Protein AF-A0A5E4LZQ3-F1 (afdb_monomer_lite)

Organism: NCBI:txid506608

pLDDT: mean 71.63, std 17.3, range [43.78, 96.38]

Radius of gyration: 29.78 Å; chains: 1; bounding box: 68×43×63 Å

Secondary structure (DSSP, 8-state):
------PPPPHHHHHHHHHHHHHHHHHHHHIIIIITHHHHHHHHHHHHHHHHHHHHHHHHHT-TTTTS----GGGS--------TTTTHHHHSGGG-GGGGSTT-----

Foldseek 3Di:
DDDDPDDDDDPVRVVVVVVVVVVVVVCVVCCVVPPVCVVVVVVVVVVVVVVVVVVVVVVVVVPPVVPDPPPPCVPPDPDPPPPPVCPCVCVVPPVNVCVCVDPPDPPDD

Sequence (109 aa):
MSTTPRAAPSVSADRNYRRRCEQEYKASDEWNSKWSWMLDINNERNRKINEVKKLYHDSMVKKDDADNLSLDFSRMPSYPDTTYKEVGWLSSLPEFQLEIFGPDVKRWC

Structure (mmCIF, N/CA/C/O backbone):
data_AF-A0A5E4LZQ3-F1
#
_entry.id   AF-A0A5E4LZQ3-F1
#
loop_
_atom_site.group_PDB
_atom_site.id
_atom_site.type_symbol
_atom_site.label_atom_id
_atom_site.label_alt_id
_atom_site.label_comp_id
_atom_site.label_asym_id
_atom_site.label_entity_id
_atom_site.label_seq_id
_atom_site.pdbx_PDB_ins_code
_atom_site.Cartn_x
_atom_site.Cartn_y
_atom_site.Cartn_z
_atom_site.occupancy
_atom_site.B_iso_or_equiv
_atom_site.auth_seq_id
_atom_site.auth_comp_id
_atom_site.auth_asym_id
_atom_site.auth_atom_id
_atom_site.pdbx_PDB_model_num
ATOM 1 N N . MET A 1 1 ? 45.379 21.189 -10.044 1.00 43.78 1 MET A N 1
ATOM 2 C CA . MET A 1 1 ? 43.985 20.705 -9.966 1.00 43.78 1 MET A CA 1
ATOM 3 C C . MET A 1 1 ? 43.844 19.570 -10.971 1.00 43.78 1 MET A C 1
ATOM 5 O O . MET A 1 1 ? 43.777 19.851 -12.157 1.00 43.78 1 MET A O 1
ATOM 9 N N . SER A 1 2 ? 43.919 18.310 -10.532 1.00 47.47 2 SER A N 1
ATOM 10 C CA . SER A 1 2 ? 43.730 17.155 -11.426 1.00 47.47 2 SER A CA 1
ATOM 11 C C . SER A 1 2 ? 42.247 16.836 -11.529 1.00 47.47 2 SER A C 1
ATOM 13 O O . SER A 1 2 ? 41.639 16.402 -10.556 1.00 47.47 2 SER A O 1
ATOM 15 N N . THR A 1 3 ? 41.665 17.053 -12.702 1.00 59.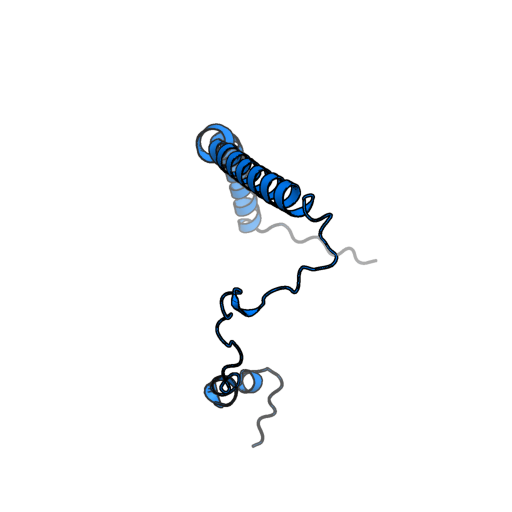72 3 THR A N 1
ATOM 16 C CA . THR A 1 3 ? 40.351 16.524 -13.065 1.00 59.72 3 THR A CA 1
ATOM 17 C C . THR A 1 3 ? 40.530 15.084 -13.527 1.00 59.72 3 THR A C 1
ATOM 19 O O . THR A 1 3 ? 40.944 14.817 -14.653 1.00 59.72 3 THR A O 1
ATOM 22 N N . THR A 1 4 ? 40.258 14.130 -12.641 1.00 58.34 4 THR A N 1
ATOM 23 C CA . THR A 1 4 ? 40.211 12.711 -13.004 1.00 58.34 4 THR A CA 1
ATOM 24 C C . THR A 1 4 ? 39.118 12.513 -14.064 1.00 58.34 4 THR A C 1
ATOM 26 O O . THR A 1 4 ? 37.978 12.924 -13.823 1.00 58.34 4 THR A O 1
ATOM 29 N N . PRO A 1 5 ? 39.410 11.920 -15.236 1.00 61.56 5 PRO A N 1
ATOM 30 C CA . PRO A 1 5 ? 38.388 11.688 -16.245 1.00 61.56 5 PRO A CA 1
ATOM 31 C C . PRO A 1 5 ? 37.353 10.704 -15.692 1.00 61.56 5 PRO A C 1
ATOM 33 O O . PRO A 1 5 ? 37.690 9.621 -15.210 1.00 61.56 5 PRO A O 1
ATOM 36 N N . ARG A 1 6 ? 36.077 11.102 -15.729 1.00 63.44 6 ARG A N 1
ATOM 37 C CA . ARG A 1 6 ? 34.948 10.264 -15.314 1.00 63.44 6 ARG A CA 1
ATOM 38 C C . ARG A 1 6 ? 34.942 9.015 -16.194 1.00 63.44 6 ARG A C 1
ATOM 40 O O . ARG A 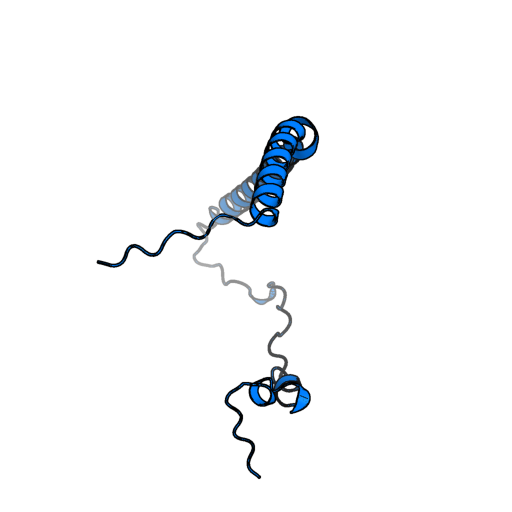1 6 ? 34.781 9.128 -17.406 1.00 63.44 6 ARG A O 1
ATOM 47 N N . ALA A 1 7 ? 35.154 7.848 -15.587 1.00 66.06 7 ALA A N 1
ATOM 48 C CA . ALA A 1 7 ? 35.163 6.576 -16.298 1.00 66.06 7 ALA A CA 1
ATOM 49 C C . ALA A 1 7 ? 33.878 6.425 -17.128 1.00 66.06 7 ALA A C 1
ATOM 51 O O . ALA A 1 7 ? 32.777 6.673 -16.624 1.00 66.06 7 ALA A O 1
ATOM 52 N N . ALA A 1 8 ? 34.027 6.053 -18.401 1.00 66.31 8 ALA A N 1
ATOM 53 C CA . ALA A 1 8 ? 32.893 5.818 -19.282 1.00 66.31 8 ALA A CA 1
ATOM 54 C C . ALA A 1 8 ? 32.010 4.702 -18.691 1.00 66.31 8 ALA A C 1
ATOM 56 O O . ALA A 1 8 ? 32.547 3.701 -18.203 1.00 66.31 8 ALA A O 1
ATOM 57 N N . PRO A 1 9 ? 30.673 4.856 -18.696 1.00 65.12 9 PRO A N 1
ATOM 58 C CA . PRO A 1 9 ? 29.787 3.823 -18.180 1.00 65.12 9 PRO A CA 1
ATOM 59 C C . PRO A 1 9 ? 30.012 2.522 -18.956 1.00 65.12 9 PRO A C 1
ATOM 61 O O . PRO A 1 9 ? 30.090 2.519 -20.185 1.00 65.12 9 PRO A O 1
ATOM 64 N N . SER A 1 10 ? 30.142 1.407 -18.235 1.00 75.50 10 SER A N 1
ATOM 65 C CA . SER A 1 10 ? 30.283 0.096 -18.864 1.00 75.50 10 SER A CA 1
ATOM 66 C C . SER A 1 10 ? 29.041 -0.221 -19.705 1.00 75.50 10 SER A C 1
ATOM 68 O O . SER A 1 10 ? 27.922 0.161 -19.360 1.00 75.50 10 SER A O 1
ATOM 70 N N . VAL A 1 11 ? 29.206 -0.993 -20.782 1.00 73.56 11 VAL A N 1
ATOM 71 C CA . VAL A 1 11 ? 28.086 -1.461 -21.628 1.00 73.56 11 VAL A CA 1
ATOM 72 C C . VAL A 1 11 ? 27.011 -2.187 -20.797 1.00 73.56 11 VAL A C 1
ATOM 74 O O . VAL A 1 11 ? 25.822 -2.134 -21.112 1.00 73.56 11 VAL A O 1
ATOM 77 N N . SER A 1 12 ? 27.409 -2.831 -19.694 1.00 77.00 12 SER A N 1
ATOM 78 C CA . SER A 1 12 ? 26.493 -3.449 -18.731 1.00 77.00 12 SER A CA 1
ATOM 79 C C . SER A 1 12 ? 25.674 -2.434 -17.925 1.00 77.00 12 SER A C 1
ATOM 81 O O . SER A 1 12 ? 24.495 -2.678 -17.673 1.00 77.00 12 SER A O 1
ATOM 83 N N . ALA A 1 13 ? 26.256 -1.291 -17.549 1.00 80.50 13 ALA A N 1
ATOM 84 C CA . ALA A 1 13 ? 25.555 -0.235 -16.826 1.00 80.50 13 ALA A CA 1
ATOM 85 C C . ALA A 1 13 ? 24.478 0.422 -17.701 1.00 80.50 13 ALA A C 1
ATOM 87 O O . ALA A 1 13 ? 23.358 0.622 -17.234 1.00 80.50 13 ALA A O 1
ATOM 88 N N . ASP A 1 14 ? 24.780 0.672 -18.978 1.00 85.25 14 ASP A N 1
ATOM 89 C CA . ASP A 1 14 ? 23.821 1.256 -19.925 1.00 85.25 14 ASP A CA 1
ATOM 90 C C . ASP A 1 14 ? 22.630 0.317 -20.194 1.00 85.25 14 ASP A C 1
ATOM 92 O O . ASP A 1 14 ? 21.471 0.731 -20.142 1.00 85.25 14 ASP A O 1
ATOM 96 N N . ARG A 1 15 ? 22.883 -0.989 -20.370 1.00 88.62 15 ARG A N 1
ATOM 97 C CA . ARG A 1 15 ? 21.808 -1.994 -20.498 1.00 88.62 15 ARG A CA 1
ATOM 98 C C . ARG A 1 15 ? 20.923 -2.070 -19.255 1.00 88.62 15 ARG A C 1
ATOM 100 O O . ARG A 1 15 ? 19.703 -2.152 -19.377 1.00 88.62 15 ARG A O 1
ATOM 107 N N . ASN A 1 16 ? 21.527 -2.041 -18.068 1.00 90.56 16 ASN A N 1
ATOM 108 C CA . ASN A 1 16 ? 20.781 -2.067 -16.812 1.00 90.56 16 ASN A CA 1
ATOM 109 C C . ASN A 1 16 ? 19.923 -0.812 -16.638 1.00 90.56 16 ASN A C 1
ATOM 111 O O . ASN A 1 16 ? 18.785 -0.917 -16.187 1.00 90.56 16 ASN A O 1
ATOM 115 N N . TYR A 1 17 ? 20.449 0.352 -17.017 1.00 88.88 17 TYR A N 1
ATOM 116 C CA . TYR A 1 17 ? 19.711 1.608 -16.972 1.00 88.88 17 TYR A CA 1
ATOM 117 C C . TYR A 1 17 ? 18.492 1.576 -17.900 1.00 88.88 17 TYR A C 1
ATOM 119 O O . TYR A 1 17 ? 17.374 1.786 -17.438 1.00 88.88 17 TYR A O 1
ATOM 127 N N . ARG A 1 18 ? 18.674 1.189 -19.170 1.00 91.94 18 ARG A N 1
ATOM 128 C CA . ARG A 1 18 ? 17.563 1.071 -20.133 1.00 91.94 18 ARG A CA 1
ATOM 129 C C . ARG A 1 18 ? 16.480 0.107 -19.660 1.00 91.94 18 ARG A C 1
ATOM 131 O O . ARG A 1 18 ? 15.302 0.446 -19.692 1.00 91.94 18 ARG A O 1
ATOM 138 N N . ARG A 1 19 ? 16.878 -1.059 -19.138 1.00 94.50 19 ARG A N 1
ATOM 139 C CA . ARG A 1 19 ? 15.936 -2.042 -18.588 1.00 94.50 19 ARG A CA 1
ATOM 140 C C . ARG A 1 19 ? 15.124 -1.475 -17.421 1.00 94.50 19 ARG A C 1
ATOM 142 O O . ARG A 1 19 ? 13.943 -1.783 -17.312 1.00 94.50 19 ARG A O 1
ATOM 149 N N . ARG A 1 20 ? 15.737 -0.671 -16.547 1.00 92.75 20 ARG A N 1
ATOM 150 C CA . ARG A 1 20 ? 15.018 -0.015 -15.443 1.00 92.75 20 ARG A CA 1
ATOM 151 C C . ARG A 1 20 ? 14.001 0.992 -15.965 1.00 92.75 20 ARG A C 1
ATOM 153 O O . ARG A 1 20 ? 12.861 0.948 -15.526 1.00 92.75 20 ARG A O 1
ATOM 160 N N . CYS A 1 21 ? 14.370 1.808 -16.951 1.00 94.62 21 CYS A N 1
ATOM 161 C CA . CYS A 1 21 ? 13.429 2.735 -17.580 1.00 94.62 21 CYS A CA 1
ATOM 162 C C . CYS A 1 21 ? 12.229 1.994 -18.193 1.00 94.62 21 CYS A C 1
ATOM 164 O O . CYS A 1 21 ? 11.087 2.368 -17.954 1.00 94.62 21 CYS A O 1
ATOM 166 N N . GLU A 1 22 ? 12.458 0.902 -18.927 1.00 95.50 22 GLU A N 1
ATOM 167 C CA . GLU A 1 22 ? 11.372 0.080 -19.488 1.00 95.50 22 GLU A CA 1
ATOM 168 C C . GLU A 1 22 ? 10.459 -0.517 -18.405 1.00 95.50 22 GLU A C 1
ATOM 170 O O . GLU A 1 22 ? 9.245 -0.615 -18.589 1.00 95.50 22 GLU A O 1
ATOM 175 N N . GLN A 1 23 ? 11.035 -0.923 -17.271 1.00 93.38 23 GLN A N 1
ATOM 176 C CA . GLN A 1 23 ? 10.277 -1.431 -16.128 1.00 93.38 23 GLN A CA 1
ATOM 177 C C . GLN A 1 23 ? 9.441 -0.341 -15.459 1.00 93.38 23 GLN A C 1
ATOM 179 O O . GLN A 1 23 ? 8.312 -0.623 -15.075 1.00 93.38 23 GLN A O 1
ATOM 184 N N . GLU A 1 24 ? 9.958 0.882 -15.346 1.00 92.56 24 GLU A N 1
ATOM 185 C CA . GLU A 1 24 ? 9.214 2.027 -14.809 1.00 92.56 24 GLU A CA 1
ATOM 186 C C . GLU A 1 24 ? 8.012 2.375 -15.692 1.00 92.56 24 GLU A C 1
ATOM 188 O O . GLU A 1 24 ? 6.905 2.523 -15.175 1.00 92.56 24 GLU A O 1
ATOM 193 N N . TYR A 1 25 ? 8.191 2.405 -17.018 1.00 93.31 25 TYR A N 1
ATOM 194 C CA . TYR A 1 25 ? 7.080 2.604 -17.954 1.00 93.31 25 TYR A CA 1
ATOM 195 C C . TYR A 1 25 ? 6.013 1.518 -17.806 1.00 93.31 25 TYR A C 1
ATOM 197 O O . TYR A 1 25 ? 4.839 1.828 -17.613 1.00 93.31 25 TYR A O 1
ATOM 205 N N . LYS A 1 26 ? 6.418 0.242 -17.798 1.00 92.75 26 LYS A N 1
ATOM 206 C CA . LYS A 1 26 ? 5.479 -0.869 -17.586 1.00 92.75 26 LYS A CA 1
ATOM 207 C C . LYS A 1 26 ? 4.777 -0.796 -16.236 1.00 92.75 26 LYS A C 1
ATOM 209 O O . LYS A 1 26 ? 3.587 -1.066 -16.160 1.00 92.75 26 LYS A O 1
ATOM 214 N N . ALA A 1 27 ? 5.494 -0.442 -15.173 1.00 89.88 27 ALA A N 1
ATOM 215 C CA . ALA A 1 27 ? 4.911 -0.315 -13.843 1.00 89.88 27 ALA A CA 1
ATOM 216 C C . ALA A 1 27 ? 3.873 0.813 -13.787 1.00 89.88 27 ALA A C 1
ATOM 218 O O . ALA A 1 27 ? 2.838 0.646 -13.144 1.00 89.88 27 ALA A O 1
ATOM 219 N N . SER A 1 28 ? 4.127 1.927 -14.481 1.00 90.38 28 SER A N 1
ATOM 220 C CA . SER A 1 28 ? 3.170 3.025 -14.624 1.00 90.38 28 SER A CA 1
ATOM 221 C C . SER A 1 28 ? 1.911 2.581 -15.371 1.00 90.38 28 SER A C 1
ATOM 223 O O . SER A 1 28 ? 0.804 2.849 -14.909 1.00 90.38 28 SER A O 1
ATOM 225 N N . ASP A 1 29 ? 2.058 1.857 -16.482 1.00 93.00 29 ASP A N 1
ATOM 226 C CA . ASP A 1 29 ? 0.917 1.353 -17.257 1.00 93.00 29 ASP A CA 1
ATOM 227 C C . ASP A 1 29 ? 0.106 0.312 -16.467 1.00 93.00 29 ASP A C 1
ATOM 229 O O . ASP A 1 29 ? -1.125 0.359 -16.425 1.00 93.00 29 ASP A O 1
ATOM 233 N N . GLU A 1 30 ? 0.793 -0.605 -15.779 1.00 94.06 30 GLU A N 1
ATOM 234 C CA . GLU A 1 30 ? 0.173 -1.642 -14.948 1.00 94.06 30 GLU A CA 1
ATOM 235 C C . GLU A 1 30 ? -0.425 -1.096 -13.643 1.00 94.06 30 GLU A C 1
ATOM 237 O O . GLU A 1 30 ? -1.186 -1.807 -12.982 1.00 94.06 30 GLU A O 1
ATOM 242 N N . TRP A 1 31 ? -0.110 0.143 -13.247 1.00 89.81 31 TRP A N 1
ATOM 243 C CA . TRP A 1 31 ? -0.582 0.721 -11.987 1.00 89.81 31 TRP A CA 1
ATOM 244 C C . TRP A 1 31 ? -2.105 0.660 -11.881 1.00 89.81 31 TRP A C 1
ATOM 246 O O . TRP A 1 31 ? -2.649 0.077 -10.942 1.00 89.81 31 TRP A O 1
ATOM 256 N N . ASN A 1 32 ? -2.799 1.191 -12.888 1.00 88.12 32 ASN A N 1
ATOM 257 C CA . ASN A 1 32 ? -4.255 1.289 -12.865 1.00 88.12 32 ASN A CA 1
ATOM 258 C C . ASN A 1 32 ? -4.944 -0.078 -12.977 1.00 88.12 32 ASN A C 1
ATOM 260 O O . ASN A 1 32 ? -5.990 -0.278 -12.362 1.00 88.12 32 ASN A O 1
ATOM 264 N N . SER A 1 33 ? -4.374 -1.021 -13.733 1.00 90.50 33 SER A N 1
ATOM 265 C CA . SER A 1 33 ? -5.008 -2.316 -14.004 1.00 90.50 33 SER A CA 1
ATOM 266 C C . SER A 1 33 ? -4.705 -3.386 -12.957 1.00 90.50 33 SER A C 1
ATOM 268 O O . SER A 1 33 ? -5.539 -4.255 -12.715 1.00 90.50 33 SER A O 1
ATOM 270 N N . LYS A 1 34 ? -3.509 -3.363 -12.358 1.00 91.31 34 LYS A N 1
ATOM 271 C CA . LYS A 1 34 ? -3.011 -4.449 -11.502 1.00 9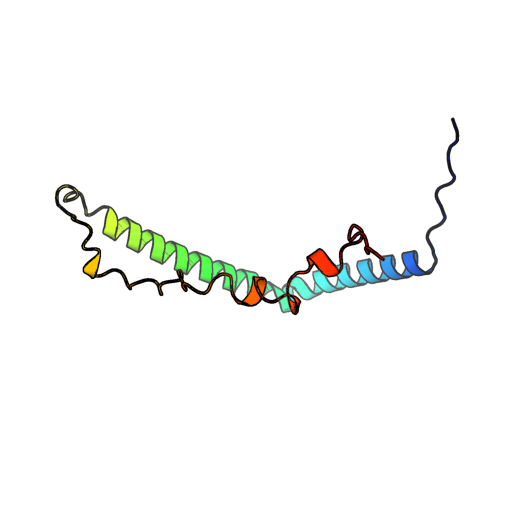1.31 34 LYS A CA 1
ATOM 272 C C . LYS A 1 34 ? -2.847 -4.049 -10.046 1.00 91.31 34 LYS A C 1
ATOM 274 O O . LYS A 1 34 ? -2.930 -4.920 -9.184 1.00 91.31 34 LYS A O 1
ATOM 279 N N . TRP A 1 35 ? -2.593 -2.773 -9.767 1.00 91.25 35 TRP A N 1
ATOM 280 C CA . TRP A 1 35 ? -2.141 -2.327 -8.447 1.00 91.25 35 TRP A CA 1
ATOM 281 C C . TRP A 1 35 ? -3.058 -1.292 -7.784 1.00 91.25 35 TRP A C 1
ATOM 283 O O . TRP A 1 35 ? -2.961 -1.093 -6.575 1.00 91.25 35 TRP A O 1
ATOM 293 N N . SER A 1 36 ? -3.991 -0.696 -8.530 1.00 92.19 36 SER A N 1
ATOM 294 C CA . SER A 1 36 ? -4.940 0.315 -8.039 1.00 92.19 36 SER A CA 1
ATOM 295 C C . SER A 1 36 ? -5.742 -0.138 -6.813 1.00 92.19 36 SER A C 1
ATOM 297 O O . SER A 1 36 ? -5.901 0.638 -5.872 1.00 92.19 36 SER A O 1
ATOM 299 N N . TRP A 1 37 ? -6.140 -1.414 -6.761 1.00 93.12 37 TRP A N 1
ATOM 300 C CA . TRP A 1 37 ? -6.885 -2.007 -5.640 1.00 93.12 37 TRP A CA 1
ATOM 301 C C . TRP A 1 37 ? -6.164 -1.905 -4.287 1.00 93.12 37 TRP A C 1
ATOM 303 O O . TRP A 1 37 ? -6.808 -1.962 -3.239 1.00 93.12 37 TRP A O 1
ATOM 313 N N . MET A 1 38 ? -4.833 -1.748 -4.262 1.00 93.94 38 MET A N 1
ATOM 314 C CA . MET A 1 38 ? -4.096 -1.598 -3.001 1.00 93.94 38 MET A CA 1
ATOM 315 C C . MET A 1 38 ? -4.531 -0.348 -2.235 1.00 93.94 38 MET A C 1
ATOM 317 O O . MET A 1 38 ? -4.542 -0.353 -1.001 1.00 93.94 38 MET A O 1
ATOM 321 N N . LEU A 1 39 ? -4.902 0.714 -2.957 1.00 92.62 39 LEU A N 1
ATOM 322 C CA . LEU A 1 39 ? -5.417 1.938 -2.352 1.00 92.62 39 LEU A CA 1
ATOM 323 C C . LEU A 1 39 ? -6.752 1.673 -1.660 1.00 92.62 39 LEU A C 1
ATOM 325 O O . LEU A 1 39 ? -6.944 2.127 -0.534 1.00 92.62 39 LEU A O 1
ATOM 329 N N . ASP A 1 40 ? -7.626 0.882 -2.279 1.00 94.19 40 ASP A N 1
ATOM 330 C CA . ASP A 1 40 ? -8.927 0.529 -1.713 1.00 94.19 40 ASP A CA 1
ATOM 331 C C . ASP A 1 40 ? -8.768 -0.264 -0.414 1.00 94.19 40 ASP A C 1
ATOM 333 O O . ASP A 1 40 ? -9.369 0.091 0.601 1.00 94.19 40 ASP A O 1
ATOM 337 N N . ILE A 1 41 ? -7.876 -1.262 -0.395 1.00 94.31 41 ILE A N 1
ATOM 338 C CA . ILE A 1 41 ? -7.594 -2.040 0.822 1.00 94.31 41 ILE A CA 1
ATOM 339 C C . ILE A 1 41 ? -6.997 -1.158 1.919 1.00 94.31 41 ILE A C 1
ATOM 341 O O . ILE A 1 41 ? -7.374 -1.268 3.090 1.00 94.31 41 ILE A O 1
ATOM 345 N N . ASN A 1 42 ? -6.071 -0.263 1.569 1.00 94.31 42 ASN A N 1
ATOM 346 C CA . ASN A 1 42 ? -5.473 0.635 2.549 1.00 94.31 42 ASN A CA 1
ATOM 347 C C . ASN A 1 42 ? -6.506 1.620 3.119 1.00 94.31 42 ASN A C 1
ATOM 349 O O . ASN A 1 42 ? -6.537 1.868 4.327 1.00 94.31 42 ASN A O 1
ATOM 353 N N . ASN A 1 43 ? -7.395 2.137 2.271 1.00 95.69 43 ASN A N 1
ATOM 354 C CA . ASN A 1 43 ? -8.493 3.007 2.678 1.00 95.69 43 ASN A CA 1
ATOM 355 C C . ASN A 1 43 ? -9.484 2.274 3.590 1.00 95.69 43 ASN A C 1
ATOM 357 O O . ASN A 1 43 ? -9.865 2.810 4.633 1.00 95.69 43 ASN A O 1
ATOM 361 N N . GLU A 1 44 ? -9.850 1.034 3.260 1.00 96.38 44 GLU A N 1
ATOM 362 C CA . GLU A 1 44 ? -10.726 0.208 4.092 1.00 96.38 44 GLU A CA 1
ATOM 363 C C . GLU A 1 44 ? -10.098 -0.072 5.464 1.00 96.38 44 GLU A C 1
ATOM 365 O O . GLU A 1 44 ? -10.744 0.093 6.504 1.00 96.38 44 GLU A O 1
ATOM 370 N N . ARG A 1 45 ? -8.810 -0.431 5.493 1.00 95.25 45 ARG A N 1
ATOM 371 C CA . ARG A 1 45 ? -8.062 -0.625 6.739 1.00 95.25 45 ARG A CA 1
ATOM 372 C C . ARG A 1 45 ? -8.051 0.646 7.588 1.00 95.25 45 ARG A C 1
ATOM 374 O O . ARG A 1 45 ? -8.329 0.581 8.785 1.00 95.25 45 ARG A O 1
ATOM 381 N N . ASN A 1 46 ? -7.746 1.796 6.988 1.00 94.88 46 ASN A N 1
ATOM 382 C CA . ASN A 1 46 ? -7.718 3.076 7.696 1.00 94.88 46 ASN A CA 1
ATOM 383 C C . ASN A 1 46 ? -9.094 3.446 8.253 1.00 94.88 46 ASN A C 1
ATOM 385 O O . ASN A 1 46 ? -9.191 3.925 9.384 1.00 94.88 46 ASN A O 1
ATOM 389 N N . ARG A 1 47 ? -10.163 3.167 7.501 1.00 95.75 47 ARG A N 1
ATOM 390 C CA . ARG A 1 47 ? -11.535 3.349 7.972 1.00 95.75 47 ARG A CA 1
ATOM 391 C C . ARG A 1 47 ? -11.819 2.501 9.214 1.00 95.75 47 ARG A C 1
ATOM 393 O O . ARG A 1 47 ? -12.243 3.062 10.220 1.00 95.75 47 ARG A O 1
ATOM 400 N N . LYS A 1 48 ? -11.506 1.200 9.187 1.00 94.50 48 LYS A N 1
ATOM 401 C CA . LYS A 1 48 ? -11.696 0.294 10.339 1.00 94.50 48 LYS A CA 1
ATOM 402 C C . LYS A 1 48 ? -10.908 0.750 11.568 1.00 94.50 48 LYS A C 1
ATOM 404 O O . LYS A 1 48 ? -11.436 0.768 12.676 1.00 94.50 48 LYS A O 1
ATOM 409 N N . ILE A 1 49 ? -9.659 1.177 11.382 1.00 93.44 49 ILE A N 1
ATOM 410 C CA . ILE A 1 49 ? -8.834 1.713 12.476 1.00 93.44 49 ILE A CA 1
ATOM 411 C C . ILE A 1 49 ? -9.469 2.974 13.069 1.00 93.44 49 ILE A C 1
ATOM 413 O O . ILE A 1 49 ? -9.518 3.124 14.288 1.00 93.44 49 ILE A O 1
ATOM 417 N N . ASN A 1 50 ? -9.966 3.879 12.228 1.00 93.44 50 ASN A N 1
ATOM 418 C CA . ASN A 1 50 ? -10.612 5.104 12.691 1.00 93.44 50 ASN A CA 1
ATOM 419 C C . ASN A 1 50 ? -11.934 4.824 13.419 1.00 93.44 50 ASN A C 1
ATOM 421 O O . ASN A 1 50 ? -12.226 5.493 14.407 1.00 93.44 50 ASN A O 1
ATOM 425 N N . GLU A 1 51 ? -12.706 3.831 12.980 1.00 92.25 51 GLU A N 1
ATOM 426 C CA . GLU A 1 51 ? -13.913 3.371 13.677 1.00 92.25 51 GLU A CA 1
ATOM 427 C C . GLU A 1 51 ? -13.570 2.827 15.075 1.00 92.25 51 GLU A C 1
ATOM 429 O O . GLU A 1 51 ? -14.171 3.254 16.060 1.00 92.25 51 GLU A O 1
ATOM 434 N N . VAL A 1 52 ? -12.533 1.991 15.198 1.00 89.19 52 VAL A N 1
ATOM 435 C CA . VAL A 1 52 ? -12.053 1.493 16.502 1.00 89.19 52 VAL A CA 1
ATOM 436 C C . VAL A 1 52 ? -11.552 2.629 17.395 1.00 89.19 52 VAL A C 1
ATOM 438 O O . VAL A 1 52 ? -11.874 2.663 18.581 1.00 89.19 52 VAL A O 1
ATOM 441 N N . LYS A 1 53 ? -10.798 3.589 16.846 1.00 87.25 53 LYS A N 1
ATOM 442 C CA . LYS A 1 53 ? -10.322 4.757 17.606 1.00 87.25 53 LYS A CA 1
ATOM 443 C C . LYS A 1 53 ? -11.474 5.595 18.155 1.00 87.25 53 LYS A C 1
ATOM 445 O O . LYS A 1 53 ? -11.390 6.032 19.298 1.00 87.25 53 LYS A O 1
ATOM 450 N N . LYS A 1 54 ? -12.537 5.800 17.370 1.00 85.81 54 LYS A N 1
ATOM 451 C CA . LYS A 1 54 ? -13.743 6.508 17.825 1.00 85.81 54 LYS A CA 1
ATOM 452 C C . LYS A 1 54 ? -14.429 5.756 18.958 1.00 85.81 54 LYS A C 1
ATOM 454 O O . LYS A 1 54 ? -14.655 6.343 20.003 1.00 85.81 54 LYS A O 1
ATOM 459 N N . LEU A 1 55 ? -14.654 4.451 18.800 1.00 80.88 55 LEU A N 1
ATOM 460 C CA . LEU A 1 55 ? -15.247 3.621 19.855 1.00 80.88 55 LEU A CA 1
ATOM 461 C C . LEU A 1 55 ? -14.420 3.653 21.147 1.00 80.88 55 LEU A C 1
ATOM 463 O O . LEU A 1 55 ? -14.977 3.783 22.234 1.00 80.88 55 LEU A O 1
ATOM 467 N N . TYR A 1 56 ? -13.092 3.579 21.034 1.00 74.12 56 TYR A N 1
ATOM 468 C CA . TYR A 1 56 ? -12.192 3.686 22.179 1.00 74.12 56 TYR A CA 1
ATOM 469 C C . TYR A 1 56 ? -12.300 5.057 22.857 1.00 74.12 56 TYR A C 1
ATOM 471 O O . TYR A 1 56 ? -12.476 5.125 24.072 1.00 74.12 56 TYR A O 1
ATOM 479 N N . HIS A 1 57 ? -12.268 6.140 22.079 1.00 69.88 57 HIS A N 1
ATOM 480 C CA . HIS A 1 57 ? -12.407 7.502 22.589 1.00 69.88 57 HIS A CA 1
ATOM 481 C C . HIS A 1 57 ? -13.767 7.724 23.270 1.00 69.88 57 HIS A C 1
ATOM 483 O O . HIS A 1 57 ? -13.814 8.177 24.409 1.00 69.88 57 HIS A O 1
ATOM 489 N N . ASP A 1 58 ? -14.866 7.310 22.640 1.00 69.12 58 ASP A N 1
ATOM 490 C CA . ASP A 1 58 ? -16.224 7.444 23.182 1.00 69.12 58 ASP A CA 1
ATOM 491 C C . ASP A 1 58 ? -16.436 6.583 24.441 1.00 69.12 58 ASP A C 1
ATOM 493 O O . ASP A 1 58 ? -17.196 6.956 25.337 1.00 69.12 58 ASP A O 1
ATOM 497 N N . SER A 1 59 ? -15.738 5.445 24.547 1.00 64.62 59 SER A N 1
ATOM 498 C CA . SER A 1 59 ? -15.730 4.610 25.755 1.00 64.62 59 SER A CA 1
ATOM 499 C C . SER A 1 59 ? -14.879 5.188 26.893 1.00 64.62 59 SER A C 1
ATOM 501 O O . SER A 1 59 ? -15.173 4.936 28.060 1.00 64.62 59 SER A O 1
ATOM 503 N N . MET A 1 60 ? -13.843 5.973 26.575 1.00 57.75 60 MET A N 1
ATOM 504 C CA . MET A 1 60 ? -12.963 6.599 27.566 1.00 57.75 60 MET A CA 1
ATOM 505 C C . MET A 1 60 ? -13.475 7.953 28.059 1.00 57.75 60 MET A C 1
ATOM 507 O O . MET A 1 60 ? -13.314 8.245 29.237 1.00 57.75 60 MET A O 1
ATOM 511 N N . VAL A 1 61 ? -14.136 8.750 27.214 1.00 54.22 61 VAL A N 1
ATOM 512 C CA . VAL A 1 61 ? -14.679 10.070 27.598 1.00 54.22 61 VAL A CA 1
ATOM 513 C C . VAL A 1 61 ? -15.870 9.958 28.559 1.00 54.22 61 VAL A C 1
ATOM 515 O O . VAL A 1 61 ? -16.181 10.905 29.264 1.00 54.22 61 VAL A O 1
ATOM 518 N N . LYS A 1 62 ? -16.502 8.784 28.686 1.00 51.97 62 LYS A N 1
ATOM 519 C CA . LYS A 1 62 ? -17.505 8.538 29.741 1.00 51.97 62 LYS A CA 1
ATOM 520 C C . LYS A 1 62 ? -16.907 8.277 31.130 1.00 51.97 62 LYS A C 1
ATOM 522 O O . LYS A 1 62 ? -17.665 8.073 32.070 1.00 51.97 62 LYS A O 1
ATOM 527 N N . LYS A 1 63 ? -15.578 8.278 31.285 1.00 48.69 63 LYS A N 1
ATOM 528 C CA . LYS A 1 63 ? -14.909 8.195 32.592 1.00 48.69 63 LYS A CA 1
ATOM 529 C C . LYS A 1 63 ? -14.630 9.588 33.161 1.00 48.69 63 LYS A C 1
ATOM 531 O O . LYS A 1 63 ? -13.502 9.878 33.529 1.00 48.69 63 LYS A O 1
ATOM 536 N N . ASP A 1 64 ? -15.661 10.411 33.304 1.00 47.62 64 ASP A N 1
ATOM 537 C CA . ASP A 1 64 ? -15.632 11.443 34.352 1.00 47.62 64 ASP A CA 1
ATOM 538 C C . ASP A 1 64 ? -15.855 10.820 35.752 1.00 47.62 64 ASP A C 1
ATOM 540 O O . ASP A 1 64 ? -15.728 11.497 36.762 1.00 47.62 64 ASP A O 1
ATOM 544 N N . ASP A 1 65 ? -16.032 9.493 35.836 1.00 49.00 65 ASP A N 1
ATOM 545 C CA . ASP A 1 65 ? -15.849 8.690 37.059 1.00 49.00 65 ASP A CA 1
ATOM 546 C C . ASP A 1 65 ? -14.369 8.268 37.274 1.00 49.00 65 ASP A C 1
ATOM 548 O O . ASP A 1 65 ? -14.069 7.240 37.895 1.00 49.00 65 ASP A O 1
ATOM 552 N N . ALA A 1 66 ? -13.412 9.025 36.721 1.00 48.69 66 ALA A N 1
ATOM 553 C CA . ALA A 1 66 ? -11.970 8.751 36.770 1.00 48.69 66 ALA A CA 1
ATOM 554 C C . ALA A 1 66 ? -11.310 8.930 38.153 1.00 48.69 66 ALA A C 1
ATOM 556 O O . ALA A 1 66 ? -10.087 8.891 38.232 1.00 48.69 66 ALA A O 1
ATOM 557 N N . ASP A 1 67 ? -12.081 9.019 39.236 1.00 47.97 67 ASP A N 1
ATOM 558 C CA . ASP A 1 67 ? -11.543 8.975 40.601 1.00 47.97 67 ASP A CA 1
ATOM 559 C C . ASP A 1 67 ? -11.551 7.564 41.222 1.00 47.97 67 ASP A C 1
ATOM 561 O O . ASP A 1 67 ? -11.035 7.384 42.321 1.00 47.97 67 ASP A O 1
ATOM 565 N N . ASN A 1 68 ? -12.082 6.530 40.544 1.00 48.66 68 ASN A N 1
ATOM 566 C CA . ASN A 1 68 ? -12.149 5.169 41.119 1.00 48.66 68 ASN A CA 1
ATOM 567 C C . ASN A 1 68 ? -11.842 3.996 40.174 1.00 48.66 68 ASN A C 1
ATOM 569 O O . ASN A 1 68 ? -12.110 2.840 40.510 1.00 48.66 68 ASN A O 1
ATOM 573 N N . LEU A 1 69 ? -11.218 4.223 39.018 1.00 50.75 69 LEU A N 1
ATOM 574 C CA . LEU A 1 69 ? -10.668 3.110 38.238 1.00 50.75 69 LEU A CA 1
ATOM 575 C C . LEU A 1 69 ? -9.271 2.753 38.726 1.00 50.75 69 LEU A C 1
ATOM 577 O O . LEU A 1 69 ? -8.268 3.008 38.063 1.00 50.75 69 LEU A O 1
ATOM 581 N N . SER A 1 70 ? -9.248 2.069 39.871 1.00 54.91 70 SER A N 1
ATOM 582 C CA . SER A 1 70 ? -8.277 1.001 40.086 1.00 54.91 70 SER A CA 1
ATOM 583 C C . SER A 1 70 ? -8.251 0.160 38.808 1.00 54.91 70 SER A C 1
ATOM 585 O O . SER A 1 70 ? -9.230 -0.508 38.467 1.00 54.91 70 SER A O 1
ATOM 587 N N . LEU A 1 71 ? -7.181 0.293 38.024 1.00 54.22 71 LEU A N 1
ATOM 588 C CA . LEU A 1 71 ? -6.902 -0.601 36.913 1.00 54.22 71 LEU A CA 1
ATOM 589 C C . LEU A 1 71 ? -6.815 -2.001 37.520 1.00 54.22 71 LEU A C 1
ATOM 591 O O . LEU A 1 71 ? -5.824 -2.341 38.158 1.00 54.22 71 LEU A O 1
ATOM 595 N N . ASP A 1 72 ? -7.878 -2.789 37.376 1.00 55.72 72 ASP A N 1
ATOM 596 C CA . ASP A 1 72 ? -7.882 -4.191 37.773 1.00 55.72 72 ASP A CA 1
ATOM 597 C C . ASP A 1 72 ? -6.960 -4.963 36.819 1.00 55.72 72 ASP A C 1
ATOM 599 O O . ASP A 1 72 ? -7.385 -5.536 35.811 1.00 55.72 72 ASP A O 1
ATOM 603 N N . PHE A 1 73 ? -5.660 -4.925 37.125 1.00 56.44 73 PHE A N 1
ATOM 604 C CA . PHE A 1 73 ? -4.603 -5.629 36.400 1.00 56.44 73 PHE A CA 1
ATOM 605 C C . PHE A 1 73 ? -4.837 -7.148 36.361 1.00 56.44 73 PHE A C 1
ATOM 607 O O . PHE A 1 73 ? -4.243 -7.827 35.529 1.00 56.44 73 PHE A O 1
ATOM 614 N N . SER A 1 74 ? -5.756 -7.680 37.175 1.00 58.25 74 SER A N 1
ATOM 615 C CA . SER A 1 74 ? -6.173 -9.088 37.169 1.00 58.25 74 SER A CA 1
ATOM 616 C C . SER A 1 74 ? -6.869 -9.513 35.870 1.00 58.25 74 SER A C 1
ATOM 618 O O . SER A 1 74 ? -6.985 -10.707 35.602 1.00 58.25 74 SER A O 1
ATOM 620 N N . ARG A 1 75 ? -7.353 -8.557 35.059 1.00 57.41 75 ARG A N 1
ATOM 621 C CA . ARG A 1 75 ? -8.013 -8.817 33.765 1.00 57.41 75 ARG A CA 1
ATOM 622 C C . ARG A 1 75 ? -7.117 -8.590 32.550 1.00 57.41 75 ARG A C 1
ATOM 624 O O . ARG A 1 75 ? -7.552 -8.856 31.428 1.00 57.41 75 ARG A O 1
ATOM 631 N N . MET A 1 76 ? -5.897 -8.085 32.736 1.00 60.31 76 MET A N 1
ATOM 632 C CA . MET A 1 76 ? -4.927 -8.039 31.646 1.00 60.31 76 MET A CA 1
ATOM 633 C C . MET A 1 76 ? -4.483 -9.474 31.342 1.00 60.31 76 MET A C 1
ATOM 635 O O . MET A 1 76 ? -4.106 -10.189 32.271 1.00 60.31 76 MET A O 1
ATOM 639 N N . PRO A 1 77 ? -4.507 -9.919 30.070 1.00 60.56 77 PRO A N 1
ATOM 640 C CA . PRO A 1 77 ? -3.850 -11.160 29.695 1.00 60.56 77 PRO A CA 1
ATOM 641 C C . PRO A 1 77 ? -2.413 -11.080 30.194 1.00 60.56 77 PRO A C 1
ATOM 643 O O . PRO A 1 77 ? -1.714 -10.113 29.881 1.00 60.56 77 PRO A O 1
ATOM 646 N N . SER A 1 78 ? -1.983 -12.055 30.994 1.00 64.12 78 SER A N 1
ATOM 647 C CA . SER A 1 78 ? -0.576 -12.167 31.348 1.00 64.12 78 SER A CA 1
ATOM 648 C C . SER A 1 78 ? 0.192 -12.244 30.035 1.00 64.12 78 SER A C 1
ATOM 650 O O . SER A 1 78 ? 0.027 -13.210 29.281 1.00 64.12 78 SER A O 1
ATOM 652 N N . TYR A 1 79 ? 0.987 -11.218 29.728 1.00 55.91 79 TYR A N 1
ATOM 653 C CA . TYR A 1 79 ? 1.981 -11.354 28.676 1.00 55.91 79 TYR A CA 1
ATOM 654 C C . TYR A 1 79 ? 2.798 -12.605 29.008 1.00 55.91 79 TYR A C 1
ATOM 656 O O . TYR A 1 79 ? 3.098 -12.818 30.189 1.00 55.91 79 TYR A O 1
ATOM 664 N N . PRO A 1 80 ? 3.097 -13.469 28.021 1.00 59.75 80 PRO A N 1
ATOM 665 C CA . PRO A 1 80 ? 3.988 -14.586 28.277 1.00 5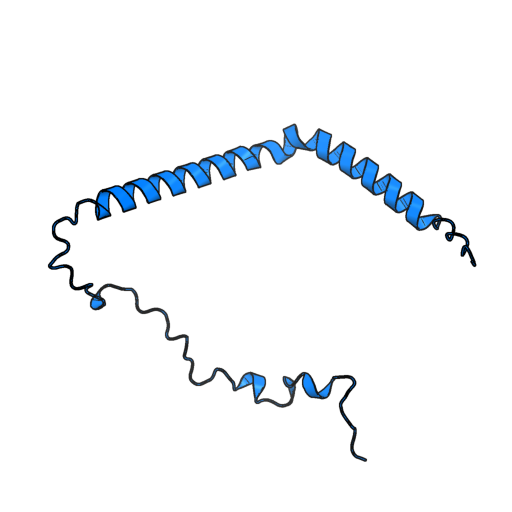9.75 80 PRO A CA 1
ATOM 666 C C . PRO A 1 80 ? 5.248 -14.009 28.910 1.00 59.75 80 PRO A C 1
ATOM 668 O O . PRO A 1 80 ? 5.754 -12.988 28.444 1.00 59.75 80 PRO A O 1
ATOM 671 N N . ASP A 1 81 ? 5.687 -14.616 30.006 1.00 55.41 81 ASP A N 1
ATOM 672 C CA . ASP A 1 81 ? 6.892 -14.198 30.700 1.00 55.41 81 ASP A CA 1
ATOM 673 C C . ASP A 1 81 ? 8.071 -14.338 29.726 1.00 55.41 81 ASP A C 1
ATOM 675 O O . ASP A 1 81 ? 8.606 -15.424 29.506 1.00 55.41 81 ASP A O 1
ATOM 679 N N . THR A 1 82 ? 8.421 -13.242 29.046 1.00 55.75 82 THR A N 1
ATOM 680 C CA . THR A 1 82 ? 9.547 -13.205 28.105 1.00 55.75 82 THR A CA 1
ATOM 681 C C . THR A 1 82 ? 10.877 -13.174 28.844 1.00 55.75 82 THR A C 1
ATOM 683 O O . THR A 1 82 ? 11.929 -13.284 28.217 1.00 55.75 82 THR A O 1
ATOM 686 N N . THR A 1 83 ? 10.849 -13.071 30.175 1.00 56.88 83 THR A N 1
ATOM 687 C CA . THR A 1 83 ? 11.975 -13.390 31.048 1.00 56.88 83 THR A CA 1
ATOM 688 C C . THR A 1 83 ? 12.112 -14.910 31.150 1.00 56.88 83 THR A C 1
ATOM 690 O O . THR A 1 83 ? 12.073 -15.512 32.220 1.00 56.88 83 THR A O 1
ATOM 693 N N . TYR A 1 84 ? 12.342 -15.563 30.007 1.00 51.03 84 TYR A N 1
ATOM 694 C CA . TYR A 1 84 ? 12.997 -16.862 30.028 1.00 51.03 84 TYR A CA 1
ATOM 695 C C . TYR A 1 84 ? 14.310 -16.660 30.794 1.00 51.03 84 TYR A C 1
ATOM 697 O O . TYR A 1 84 ? 15.173 -15.891 30.371 1.00 51.03 84 TYR A O 1
ATOM 705 N N . LYS A 1 85 ? 14.489 -17.365 31.917 1.00 55.34 85 LYS A N 1
ATOM 706 C CA . LYS A 1 85 ? 15.769 -17.426 32.654 1.00 55.34 85 LYS A CA 1
ATOM 707 C C . LYS A 1 85 ? 16.944 -17.901 31.781 1.00 55.34 85 LYS A C 1
ATOM 709 O O . LYS A 1 85 ? 18.085 -17.883 32.220 1.00 55.34 85 LYS A O 1
ATOM 714 N N . GLU A 1 86 ? 16.650 -18.323 30.557 1.00 53.38 86 GLU A N 1
ATOM 715 C CA . GLU A 1 86 ? 17.570 -18.843 29.560 1.00 53.38 86 GLU A CA 1
ATOM 716 C C . GLU A 1 86 ? 17.884 -17.831 28.443 1.00 53.38 86 GLU A C 1
ATOM 718 O O . GLU A 1 86 ? 18.504 -18.204 27.452 1.00 53.38 86 GLU A O 1
ATOM 723 N N . VAL A 1 87 ? 17.509 -16.547 28.538 1.00 52.91 87 VAL A N 1
ATOM 724 C CA . VAL A 1 87 ? 18.043 -15.547 27.590 1.00 52.91 87 VAL A CA 1
ATOM 725 C C . VAL A 1 87 ? 19.548 -15.416 27.840 1.00 52.91 87 VAL A C 1
ATOM 727 O O . VAL A 1 87 ? 19.987 -14.731 28.758 1.00 52.91 87 VAL A O 1
ATOM 730 N N . GLY A 1 88 ? 20.336 -16.152 27.058 1.00 54.25 88 GLY A N 1
ATOM 731 C CA . GLY A 1 88 ? 21.779 -16.253 27.236 1.00 54.25 88 GLY A CA 1
ATOM 732 C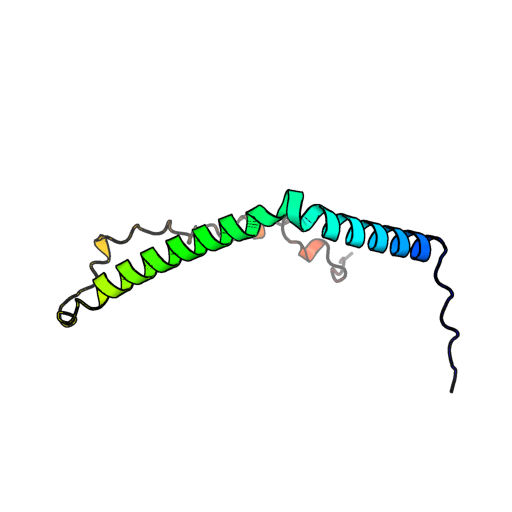 C . GLY A 1 88 ? 22.375 -17.624 26.919 1.00 54.25 88 GLY A C 1
ATOM 733 O O . GLY A 1 88 ? 23.551 -17.670 26.575 1.00 54.25 88 GLY A O 1
ATOM 734 N N . TRP A 1 89 ? 21.611 -18.727 26.988 1.00 58.62 89 TRP A N 1
ATOM 735 C CA . TRP A 1 89 ? 22.194 -20.076 26.852 1.00 58.62 89 TRP A CA 1
ATOM 736 C C . TRP A 1 89 ? 22.771 -20.318 25.452 1.00 58.62 89 TRP A C 1
ATOM 738 O O . TRP A 1 89 ? 23.916 -20.741 25.322 1.00 58.62 89 TRP A O 1
ATOM 748 N N . LEU A 1 90 ? 22.029 -19.937 24.409 1.00 59.72 90 LEU A N 1
ATOM 749 C CA . LEU A 1 90 ? 22.482 -20.020 23.021 1.00 59.72 90 LEU A CA 1
ATOM 750 C C . LEU A 1 90 ? 23.719 -19.150 22.777 1.00 59.72 90 LEU A C 1
ATOM 752 O O . LEU A 1 90 ? 24.685 -19.626 22.203 1.00 59.72 90 LEU A O 1
ATOM 756 N N . SER A 1 91 ? 23.740 -17.916 23.283 1.00 59.94 91 SER A N 1
ATOM 757 C CA . SER A 1 91 ? 24.906 -17.021 23.199 1.00 59.94 91 SER A CA 1
ATOM 758 C C . SER A 1 91 ? 26.075 -17.418 24.116 1.00 59.94 91 SER A C 1
ATOM 760 O O . SER A 1 91 ? 27.190 -16.938 23.927 1.00 59.94 91 SER A O 1
ATOM 762 N N . SER A 1 92 ? 25.842 -18.278 25.115 1.00 62.09 92 SER A N 1
ATOM 763 C CA . SER A 1 92 ? 26.883 -18.831 25.993 1.00 62.09 92 SER A CA 1
ATOM 764 C C . SER A 1 92 ? 27.592 -20.038 25.381 1.00 62.09 92 SER A C 1
ATOM 766 O O . SER A 1 92 ? 28.693 -20.382 25.806 1.00 62.09 92 SER A O 1
ATOM 768 N N . LEU A 1 93 ? 26.983 -20.667 24.370 1.00 65.19 93 LEU A N 1
ATOM 769 C CA . LEU A 1 93 ? 27.619 -21.731 23.611 1.00 65.19 93 LEU A CA 1
ATOM 770 C C . LEU A 1 93 ? 28.714 -21.123 22.715 1.00 65.19 93 LEU A C 1
ATOM 772 O O . LEU A 1 93 ? 28.427 -20.188 21.961 1.00 65.19 93 LEU A O 1
ATOM 776 N N . PRO A 1 94 ? 29.948 -21.660 22.743 1.00 64.00 94 PRO A N 1
ATOM 777 C CA . PRO A 1 94 ? 31.064 -21.131 21.955 1.00 64.00 94 PRO A CA 1
ATOM 778 C C . PRO A 1 94 ? 30.753 -21.040 20.456 1.00 64.00 94 PRO A C 1
ATOM 780 O O . PRO A 1 94 ? 31.199 -20.126 19.779 1.00 64.00 94 PRO A O 1
ATOM 783 N N . GLU A 1 95 ? 29.932 -21.954 19.942 1.00 65.56 95 GLU A N 1
ATOM 784 C CA . GLU A 1 95 ? 29.544 -22.038 18.529 1.00 65.56 95 GLU A CA 1
ATOM 785 C C . GLU A 1 95 ? 28.772 -20.807 18.022 1.00 65.56 95 GLU A C 1
ATOM 787 O O . GLU A 1 95 ? 28.792 -20.518 16.826 1.00 65.56 95 GLU A O 1
ATOM 792 N N . PHE A 1 96 ? 28.120 -20.060 18.918 1.00 61.91 96 PHE A N 1
ATOM 793 C CA . PHE A 1 96 ? 27.314 -18.881 18.584 1.00 61.91 96 PHE A CA 1
ATOM 794 C C . PHE A 1 96 ? 27.997 -17.561 18.969 1.00 61.91 96 PHE A C 1
ATOM 796 O O . PHE A 1 96 ? 27.418 -16.485 18.792 1.00 61.91 96 PHE A O 1
ATOM 803 N N . GLN A 1 97 ? 29.243 -17.614 19.451 1.00 65.25 97 GLN A N 1
ATOM 804 C CA . GLN A 1 97 ? 30.068 -16.431 19.673 1.00 65.25 97 GLN A CA 1
ATOM 805 C C . GLN A 1 97 ? 30.671 -15.980 18.336 1.00 65.25 97 GLN A C 1
ATOM 807 O O . GLN A 1 97 ? 31.750 -16.402 17.926 1.00 65.25 97 GLN A O 1
ATOM 812 N N . LEU A 1 98 ? 29.962 -15.088 17.637 1.00 62.06 98 LEU A N 1
ATOM 813 C CA . LEU A 1 98 ? 30.402 -14.505 16.358 1.00 62.06 98 LEU A CA 1
ATOM 814 C C . LEU A 1 98 ? 31.752 -13.768 16.458 1.00 62.06 98 LEU A C 1
ATOM 816 O O . LEU A 1 98 ? 32.414 -13.552 15.443 1.00 62.06 98 LEU A O 1
ATOM 820 N N . GLU A 1 99 ? 32.183 -13.431 17.677 1.00 62.47 99 GLU A N 1
ATOM 821 C CA . GLU A 1 99 ? 33.489 -12.843 17.975 1.00 62.47 99 GLU A CA 1
ATOM 822 C C . GLU A 1 99 ? 34.660 -13.738 17.546 1.00 62.47 99 GLU A C 1
ATOM 824 O O . GLU A 1 99 ? 35.715 -13.205 17.235 1.00 62.47 99 GLU A O 1
ATOM 829 N N . ILE A 1 100 ? 34.481 -15.063 17.422 1.00 58.12 100 ILE A N 1
ATOM 830 C CA . ILE A 1 100 ? 35.534 -16.003 16.981 1.00 58.12 100 ILE A CA 1
ATOM 831 C C . ILE A 1 100 ? 35.837 -15.864 15.472 1.00 58.12 100 ILE A C 1
ATOM 833 O O . ILE A 1 100 ? 36.904 -16.264 15.003 1.00 58.12 100 ILE A O 1
ATOM 837 N N . PHE A 1 101 ? 34.926 -15.267 14.696 1.00 59.69 101 PHE A N 1
ATOM 838 C CA . PHE A 1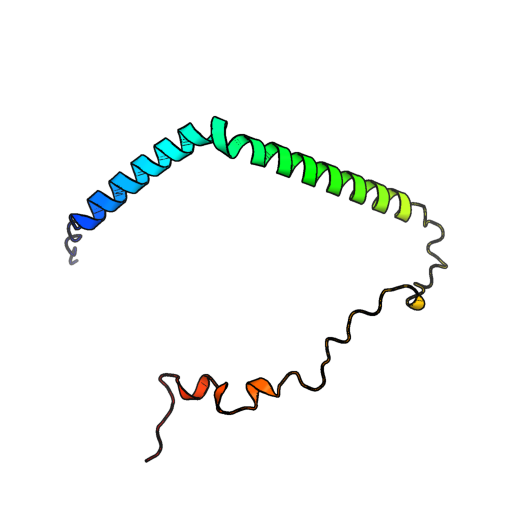 101 ? 35.053 -15.118 13.240 1.00 59.69 101 PHE A CA 1
ATOM 839 C C . PHE A 1 101 ? 35.324 -13.673 12.787 1.00 59.69 101 PHE A C 1
ATOM 841 O O . PHE A 1 101 ? 35.371 -13.405 11.585 1.00 59.69 101 PHE A O 1
ATOM 848 N N . GLY A 1 102 ? 35.509 -12.737 13.725 1.00 61.38 102 GLY A N 1
ATOM 849 C CA . GLY A 1 102 ? 35.838 -11.344 13.421 1.00 61.38 102 GLY A CA 1
ATOM 850 C C . GLY A 1 102 ? 37.291 -11.150 12.948 1.00 61.38 102 GLY A C 1
ATOM 851 O O . GLY A 1 102 ? 38.169 -11.942 13.292 1.00 61.38 102 GLY A O 1
ATOM 852 N N . PRO A 1 103 ? 37.589 -10.078 12.188 1.00 61.53 103 PRO A N 1
ATOM 853 C CA . PRO A 1 103 ? 38.941 -9.787 11.694 1.00 61.53 103 PRO A CA 1
ATOM 854 C C . PRO A 1 103 ? 39.966 -9.460 12.801 1.00 61.53 103 PRO A C 1
ATOM 856 O O . PRO A 1 103 ? 41.164 -9.480 12.531 1.00 61.53 103 PRO A O 1
ATOM 859 N N . ASP A 1 104 ? 39.513 -9.209 14.035 1.00 56.66 104 ASP A N 1
ATOM 860 C CA . ASP A 1 104 ? 40.347 -8.795 15.174 1.00 56.66 104 ASP A CA 1
ATOM 861 C C . ASP A 1 104 ? 40.706 -9.933 16.152 1.00 56.66 104 ASP A C 1
ATOM 863 O O . ASP A 1 104 ? 41.312 -9.693 17.202 1.00 56.66 104 ASP A O 1
ATOM 867 N N . VAL A 1 105 ? 40.382 -11.192 15.830 1.00 59.12 105 VAL A N 1
ATOM 868 C CA . VAL A 1 105 ? 40.774 -12.334 16.673 1.00 59.12 105 VAL A CA 1
ATOM 869 C C . VAL A 1 105 ? 42.276 -12.574 16.541 1.00 59.12 105 VAL A C 1
ATOM 871 O O . VAL A 1 105 ? 42.753 -13.201 15.591 1.00 59.12 105 VAL A O 1
ATOM 874 N N . LYS A 1 106 ? 43.046 -12.106 17.528 1.00 61.31 106 LYS A N 1
ATOM 875 C CA . LYS A 1 106 ? 44.440 -12.526 17.707 1.00 61.31 106 LYS A CA 1
ATOM 876 C C . LYS A 1 106 ? 44.467 -14.033 17.956 1.00 61.31 106 LYS A C 1
ATOM 878 O O . LYS A 1 106 ? 44.182 -14.490 19.061 1.00 61.31 106 LYS A O 1
ATOM 883 N N . ARG A 1 107 ? 44.835 -14.806 16.931 1.00 53.06 107 ARG A N 1
ATOM 884 C CA . ARG A 1 107 ? 45.262 -16.197 17.106 1.00 53.06 107 ARG A CA 1
ATOM 885 C C . ARG A 1 107 ? 46.525 -16.184 17.960 1.00 53.06 107 ARG A C 1
ATOM 887 O O . ARG A 1 107 ? 47.573 -15.738 17.501 1.00 53.06 107 ARG A O 1
ATOM 894 N N . TRP A 1 108 ? 46.407 -16.623 19.204 1.00 49.62 108 TRP A N 1
ATOM 895 C CA . TRP A 1 108 ? 47.570 -16.984 19.999 1.00 49.62 108 TRP A CA 1
ATOM 896 C C . TRP A 1 108 ? 48.070 -18.335 19.481 1.00 49.62 108 TRP A C 1
ATOM 898 O O . TRP A 1 108 ? 47.275 -19.266 19.338 1.00 49.62 108 TRP A O 1
ATOM 908 N N . CYS A 1 109 ? 49.346 -18.376 19.096 1.00 44.22 109 CYS A N 1
ATOM 909 C CA . CYS A 1 109 ? 50.069 -19.594 18.744 1.00 44.22 109 CYS A CA 1
ATOM 910 C C . CYS A 1 109 ? 50.233 -20.508 19.961 1.00 44.22 109 CYS A C 1
ATOM 912 O O . CYS A 1 109 ? 50.389 -19.960 21.077 1.00 44.22 109 CYS A O 1
#

InterPro domains:
  IPR020339 Ciliary microtubule inner protein 1-like [PF14945] (10-104)